Protein AF-A0A914XV01-F1 (afdb_monomer_lite)

Radius of gyration: 15.79 Å; chains: 1; bounding box: 43×38×44 Å

Sequence (176 aa):
MIYDKKYHSSFNDTDYPSIAQMMSLPFKNFYDVKNTNKDIIDEALGFYQQAMDADTYLIHGDADRTLIYLFLFITECCKCCLYAKDALTAWERLRLLVDEKILPIPGDVGFPFNAYYGRPKNAREKYFLRSYLMQLEQECIERFFMIVYKNTDDPREDWLSFGKQTFLGHHFKLNA

Structure (mmCIF, N/CA/C/O backbone):
data_AF-A0A914XV01-F1
#
_entry.id   AF-A0A914XV01-F1
#
loop_
_atom_site.group_PDB
_atom_site.id
_atom_site.type_symbol
_atom_site.label_atom_id
_atom_site.label_alt_id
_atom_site.label_comp_id
_atom_site.label_asym_id
_atom_site.label_entity_id
_atom_site.label_seq_id
_atom_site.pdbx_PDB_ins_code
_atom_site.Cartn_x
_atom_site.Cartn_y
_atom_site.Cartn_z
_atom_site.occupancy
_atom_site.B_iso_or_equiv
_atom_site.auth_seq_id
_atom_site.auth_comp_id
_atom_site.auth_asym_id
_atom_site.auth_atom_id
_atom_site.pdbx_PDB_model_num
ATOM 1 N N . MET A 1 1 ? -22.672 -8.430 -21.493 1.00 33.53 1 MET A N 1
ATOM 2 C CA . MET A 1 1 ? -21.883 -7.195 -21.304 1.00 33.53 1 MET A CA 1
ATOM 3 C C . MET A 1 1 ? -20.940 -7.457 -20.146 1.00 33.53 1 MET A C 1
ATOM 5 O O . MET A 1 1 ? -21.404 -7.573 -19.021 1.00 33.53 1 MET A O 1
ATOM 9 N N . ILE A 1 2 ? -19.667 -7.719 -20.439 1.00 33.91 2 ILE A N 1
ATOM 10 C CA . ILE A 1 2 ? -18.661 -8.070 -19.430 1.00 33.91 2 ILE A CA 1
ATOM 11 C C . ILE A 1 2 ? -18.178 -6.745 -18.834 1.00 33.91 2 ILE A C 1
ATOM 13 O O . ILE A 1 2 ? -17.592 -5.930 -19.539 1.00 33.91 2 ILE A O 1
ATOM 17 N N . TYR A 1 3 ? -18.534 -6.481 -17.577 1.00 35.38 3 TYR A N 1
ATOM 18 C CA . TYR A 1 3 ? -18.085 -5.303 -16.837 1.00 35.38 3 TYR A CA 1
ATOM 19 C C . TYR A 1 3 ? -16.599 -5.471 -16.479 1.00 35.38 3 TYR A C 1
ATOM 21 O O . TYR A 1 3 ? -16.266 -5.937 -15.395 1.00 35.38 3 TYR A O 1
ATOM 29 N N . ASP A 1 4 ? -15.727 -5.095 -17.413 1.00 45.56 4 ASP A N 1
ATOM 30 C CA . ASP A 1 4 ? -14.257 -5.186 -17.350 1.00 45.56 4 ASP A CA 1
ATOM 31 C C . ASP A 1 4 ? -13.594 -3.938 -16.721 1.00 45.56 4 ASP A C 1
ATOM 33 O O . ASP A 1 4 ? -12.484 -3.536 -17.046 1.00 45.56 4 ASP A O 1
ATOM 37 N N . LYS A 1 5 ? -14.314 -3.248 -15.829 1.00 49.09 5 LYS A N 1
ATOM 38 C CA . LYS A 1 5 ? -13.776 -2.127 -15.044 1.00 49.09 5 LYS A CA 1
ATOM 39 C C . LYS A 1 5 ? -13.952 -2.426 -13.566 1.00 49.09 5 LYS A C 1
ATOM 41 O O . LYS A 1 5 ? -14.883 -1.917 -12.944 1.00 49.09 5 LYS A O 1
ATOM 46 N N . LYS A 1 6 ? -13.087 -3.259 -12.994 1.00 67.69 6 LYS A N 1
ATOM 47 C CA . LYS A 1 6 ? -13.043 -3.459 -11.542 1.00 67.69 6 LYS A CA 1
ATOM 48 C C . LYS A 1 6 ? -11.679 -3.036 -10.999 1.00 67.69 6 LYS A C 1
ATOM 50 O O . LYS A 1 6 ? -10.714 -3.766 -11.101 1.00 67.69 6 LYS A O 1
ATOM 55 N N . TYR A 1 7 ? -11.641 -1.825 -10.440 1.00 80.88 7 TYR A N 1
ATOM 56 C CA . TYR A 1 7 ? -10.596 -1.307 -9.536 1.00 80.88 7 TYR A CA 1
ATOM 57 C C . TYR A 1 7 ? -9.145 -1.329 -10.047 1.00 80.88 7 TYR A C 1
ATOM 59 O O . TYR A 1 7 ? -8.211 -1.514 -9.265 1.00 80.88 7 TYR A O 1
ATOM 67 N N . HIS A 1 8 ? -8.962 -1.095 -11.346 1.00 93.12 8 HIS A N 1
ATOM 68 C CA . HIS A 1 8 ? -7.658 -0.799 -11.941 1.00 93.12 8 HIS A CA 1
ATOM 69 C C . HIS A 1 8 ? -7.374 0.697 -11.890 1.00 93.12 8 HIS A C 1
ATOM 71 O O . HIS A 1 8 ? -8.300 1.519 -11.911 1.00 93.12 8 HIS A O 1
ATOM 77 N N . SER A 1 9 ? -6.095 1.041 -11.854 1.00 95.75 9 SER A N 1
ATOM 78 C CA . SER A 1 9 ? -5.662 2.424 -11.844 1.00 95.75 9 SER A CA 1
ATOM 79 C C . SER A 1 9 ? -6.022 3.116 -13.153 1.00 95.75 9 SER A C 1
ATOM 81 O O . SER A 1 9 ? -5.746 2.604 -14.242 1.00 95.75 9 SER A O 1
ATOM 83 N N . SER A 1 10 ? -6.595 4.317 -13.057 1.00 95.06 10 SER A N 1
ATOM 84 C CA . SER A 1 10 ? -6.804 5.174 -14.231 1.00 95.06 10 SER A CA 1
ATOM 85 C C . SER A 1 10 ? -5.500 5.762 -14.777 1.00 95.06 10 SER A C 1
ATOM 87 O O . SER A 1 10 ? -5.500 6.346 -15.857 1.00 95.06 10 SER A O 1
ATOM 89 N N . PHE A 1 11 ? -4.383 5.572 -14.067 1.00 95.81 11 PHE A N 1
ATOM 90 C CA . PHE A 1 11 ? -3.071 6.065 -14.469 1.00 95.81 11 PHE A CA 1
ATOM 91 C C . PHE A 1 11 ? -2.250 5.071 -15.303 1.00 95.81 11 PHE A C 1
ATOM 93 O O . PHE A 1 11 ? -1.125 5.390 -15.682 1.00 95.81 11 PHE A O 1
ATOM 100 N N . ASN A 1 12 ? -2.784 3.886 -15.624 1.00 95.62 12 ASN A N 1
ATOM 101 C CA . ASN A 1 12 ? -2.060 2.897 -16.436 1.00 95.62 12 ASN A CA 1
ATOM 102 C C . ASN A 1 12 ? -1.686 3.415 -17.839 1.00 95.62 12 ASN A C 1
ATOM 104 O O . ASN A 1 12 ? -0.670 2.991 -18.376 1.00 95.62 12 ASN A O 1
ATOM 108 N N . ASP A 1 13 ? -2.458 4.355 -18.392 1.00 93.75 13 ASP A N 1
ATOM 109 C CA . ASP A 1 13 ? -2.223 4.944 -19.720 1.00 93.75 13 ASP A CA 1
ATOM 110 C C . ASP A 1 13 ? -1.308 6.188 -19.685 1.00 93.75 13 ASP A C 1
ATOM 112 O O . ASP A 1 13 ? -1.245 6.946 -20.652 1.00 93.75 13 ASP A O 1
ATOM 116 N N . THR A 1 14 ? -0.632 6.452 -18.561 1.00 94.38 14 THR A N 1
ATOM 117 C CA . THR A 1 14 ? 0.255 7.617 -18.406 1.00 94.38 14 THR A CA 1
ATOM 118 C C . THR A 1 14 ? 1.724 7.270 -18.644 1.00 94.38 14 THR A C 1
ATOM 120 O O . THR A 1 14 ? 2.167 6.154 -18.390 1.00 94.38 14 THR A O 1
ATOM 123 N N . ASP A 1 15 ? 2.511 8.266 -19.059 1.00 94.19 15 ASP A N 1
ATOM 124 C CA . ASP A 1 15 ? 3.942 8.110 -19.362 1.00 94.19 15 ASP A CA 1
ATOM 125 C C . ASP A 1 15 ? 4.858 8.378 -18.147 1.00 94.19 15 ASP A C 1
ATOM 127 O O . ASP A 1 15 ? 6.015 8.789 -18.295 1.00 94.19 15 ASP A O 1
ATOM 131 N N . TYR A 1 16 ? 4.354 8.198 -16.920 1.00 96.19 16 TYR A N 1
ATOM 132 C CA . TYR A 1 16 ? 5.183 8.357 -15.723 1.00 96.19 16 TYR A CA 1
ATOM 133 C C . TYR A 1 16 ? 6.243 7.249 -15.629 1.00 96.19 16 TYR A C 1
ATOM 135 O O . TYR A 1 16 ? 6.020 6.118 -16.064 1.00 96.19 16 TYR A O 1
ATOM 143 N N . PRO A 1 17 ? 7.423 7.545 -15.055 1.00 95.56 17 PRO A N 1
ATOM 144 C CA . PRO A 1 17 ? 8.508 6.578 -14.996 1.00 95.56 17 PRO A CA 1
ATOM 145 C C . PRO A 1 17 ? 8.157 5.390 -14.095 1.00 95.56 17 PRO A C 1
ATOM 147 O O . PRO A 1 17 ? 7.602 5.566 -13.012 1.00 95.56 17 PRO A O 1
ATOM 150 N N . SER A 1 18 ? 8.586 4.194 -14.495 1.00 96.44 18 SER A N 1
ATOM 151 C CA . SER A 1 18 ? 8.467 2.980 -13.685 1.00 96.44 18 SER A CA 1
ATOM 152 C C . SER A 1 18 ? 9.815 2.493 -13.168 1.00 96.44 18 SER A C 1
ATOM 154 O O . SER A 1 18 ? 10.806 2.449 -13.902 1.00 96.44 18 SER A O 1
ATOM 156 N N . ILE A 1 19 ? 9.844 2.035 -11.917 1.00 96.81 19 ILE A N 1
ATOM 157 C CA . ILE A 1 19 ? 10.975 1.310 -11.323 1.00 96.81 19 ILE A CA 1
ATOM 158 C C . ILE A 1 19 ? 10.444 -0.020 -10.804 1.00 96.81 19 ILE A C 1
ATOM 160 O O . ILE A 1 19 ? 9.430 -0.058 -10.121 1.00 96.81 19 ILE A O 1
ATOM 164 N N . ALA A 1 20 ? 11.117 -1.126 -11.132 1.00 96.38 20 ALA A N 1
ATOM 165 C CA . ALA A 1 20 ? 10.666 -2.469 -10.752 1.00 96.38 20 ALA A CA 1
ATOM 166 C C . ALA A 1 20 ? 9.219 -2.798 -11.204 1.00 96.38 20 ALA A C 1
ATOM 168 O O . ALA A 1 20 ? 8.522 -3.563 -10.544 1.00 96.38 20 ALA A O 1
ATOM 169 N N . GLN A 1 21 ? 8.790 -2.243 -12.348 1.00 96.88 21 GLN A N 1
ATOM 170 C CA . GLN A 1 21 ? 7.413 -2.322 -12.875 1.00 96.88 21 GLN A CA 1
ATOM 171 C C . GLN A 1 21 ? 6.353 -1.656 -11.978 1.00 96.88 21 GLN A C 1
ATOM 173 O O . GLN A 1 21 ? 5.161 -1.866 -12.167 1.00 96.88 21 GLN A O 1
ATOM 178 N N . MET A 1 22 ? 6.765 -0.839 -11.010 1.00 97.06 22 MET A N 1
ATOM 179 C CA . MET A 1 22 ? 5.873 0.053 -10.277 1.00 97.06 22 MET A CA 1
ATOM 180 C C . MET A 1 22 ? 5.982 1.450 -10.859 1.00 97.06 22 MET A C 1
ATOM 182 O O . MET A 1 22 ? 7.089 1.989 -10.958 1.00 97.06 22 MET A O 1
ATOM 186 N N . MET A 1 23 ? 4.846 2.036 -11.217 1.00 97.56 23 MET A N 1
ATOM 187 C CA . MET A 1 23 ? 4.813 3.394 -11.736 1.00 97.56 23 MET A CA 1
ATOM 188 C C . MET A 1 23 ? 4.995 4.400 -10.594 1.00 97.56 23 MET A C 1
ATOM 190 O O . MET A 1 23 ? 4.265 4.372 -9.600 1.00 97.56 23 MET A O 1
ATOM 194 N N . SER A 1 24 ? 5.972 5.291 -10.746 1.00 95.62 24 SER A N 1
ATOM 195 C CA . SER A 1 24 ? 6.269 6.386 -9.822 1.00 95.62 24 SER A CA 1
ATOM 196 C C . SER A 1 24 ? 5.394 7.592 -10.157 1.00 95.62 24 SER A C 1
ATOM 198 O O . SER A 1 24 ? 5.800 8.498 -10.887 1.00 95.62 24 SER A O 1
ATOM 200 N N . LEU A 1 25 ? 4.180 7.585 -9.615 1.00 95.94 25 LEU A N 1
ATOM 201 C CA . LEU A 1 25 ? 3.146 8.591 -9.853 1.00 95.94 25 LEU A CA 1
ATOM 202 C C . LEU A 1 25 ? 3.288 9.786 -8.908 1.00 95.94 25 LEU A C 1
ATOM 204 O O . LEU A 1 25 ? 3.524 9.571 -7.716 1.00 95.94 25 LEU A O 1
ATOM 208 N N . PRO A 1 26 ? 3.094 11.028 -9.382 1.00 94.31 26 PRO A N 1
ATOM 209 C CA . PRO A 1 26 ? 2.960 12.167 -8.488 1.00 94.31 26 PRO A CA 1
ATOM 210 C C . PRO A 1 26 ? 1.681 12.034 -7.650 1.00 94.31 26 PRO A C 1
ATOM 212 O O . PRO A 1 26 ? 0.647 11.566 -8.124 1.00 94.31 26 PRO A O 1
ATOM 215 N N . PHE A 1 27 ? 1.744 12.491 -6.407 1.00 94.50 27 PHE A N 1
ATOM 216 C CA . PHE A 1 27 ? 0.602 12.592 -5.505 1.00 94.50 27 PHE A CA 1
ATOM 217 C C . PHE A 1 27 ? 0.680 13.920 -4.761 1.00 94.50 27 PHE A C 1
ATOM 219 O O . PHE A 1 27 ? 1.769 14.459 -4.543 1.00 94.50 27 PHE A O 1
ATOM 226 N N . LYS A 1 28 ? -0.480 14.476 -4.405 1.00 92.94 28 LYS A N 1
ATOM 227 C CA . LYS A 1 28 ? -0.516 15.690 -3.582 1.00 92.94 28 LYS A CA 1
ATOM 228 C C . LYS A 1 28 ? -0.063 15.341 -2.170 1.00 92.94 28 LYS A C 1
ATOM 230 O O . LYS A 1 28 ? -0.330 14.242 -1.692 1.00 92.94 28 LYS A O 1
ATOM 235 N N . ASN A 1 29 ? 0.617 16.264 -1.512 1.00 84.81 29 ASN A N 1
ATOM 236 C CA . ASN A 1 29 ? 0.833 16.139 -0.079 1.00 84.81 29 ASN A CA 1
ATOM 237 C C . ASN A 1 29 ? -0.270 16.885 0.674 1.00 84.81 29 ASN A C 1
ATOM 239 O O . ASN A 1 29 ? -0.976 17.716 0.096 1.00 84.81 29 ASN A O 1
ATOM 243 N N . PHE A 1 30 ? -0.375 16.636 1.974 1.00 69.31 30 PHE A N 1
ATOM 244 C CA . PHE A 1 30 ? -1.337 17.319 2.838 1.00 69.31 30 PHE A CA 1
ATOM 245 C C . PHE A 1 30 ? -1.278 18.863 2.760 1.00 69.31 30 PHE A C 1
ATOM 247 O O . PHE A 1 30 ? -2.278 19.548 2.977 1.00 69.31 30 PHE A O 1
ATOM 254 N N . TYR A 1 31 ? -0.117 19.432 2.420 1.00 73.38 31 TYR A N 1
ATOM 255 C CA . TYR A 1 31 ? 0.090 20.880 2.310 1.00 73.38 31 TYR A CA 1
ATOM 256 C C . TYR A 1 31 ? -0.347 21.471 0.960 1.00 73.38 31 TYR A C 1
ATOM 258 O O . TYR A 1 31 ? -0.518 22.688 0.851 1.00 73.38 31 TYR A O 1
ATOM 266 N N . ASP A 1 32 ? -0.567 20.643 -0.062 1.00 77.75 32 ASP A N 1
ATOM 267 C CA . ASP A 1 32 ? -1.019 21.055 -1.392 1.00 77.75 32 ASP A CA 1
ATOM 268 C C . ASP A 1 32 ? -2.555 21.148 -1.451 1.00 77.75 32 ASP A C 1
ATOM 270 O O . ASP A 1 32 ? -3.238 20.514 -2.253 1.00 77.75 32 ASP A O 1
ATOM 274 N N . VAL A 1 33 ? -3.117 21.977 -0.566 1.00 69.50 33 VAL A N 1
ATOM 275 C CA . VAL A 1 33 ? -4.569 22.093 -0.310 1.00 69.50 33 VAL A CA 1
ATOM 276 C C . VAL A 1 33 ? -5.375 22.572 -1.527 1.00 69.50 33 VAL A C 1
ATOM 278 O O . VAL A 1 33 ? -6.600 22.477 -1.547 1.00 69.50 33 VAL A O 1
ATOM 281 N N . LYS A 1 34 ? -4.708 23.140 -2.539 1.00 76.31 34 LYS A N 1
ATOM 282 C CA . LYS A 1 34 ? -5.348 23.630 -3.771 1.00 76.31 34 LYS A CA 1
ATOM 283 C C . LYS A 1 34 ? -5.476 22.545 -4.834 1.00 76.31 34 LYS A C 1
ATOM 285 O O . LYS A 1 34 ? -6.269 22.701 -5.761 1.00 76.31 34 LYS A O 1
ATOM 290 N N . ASN A 1 35 ? -4.694 21.479 -4.722 1.00 81.38 35 ASN A N 1
ATOM 291 C CA . ASN A 1 35 ? -4.705 20.390 -5.671 1.00 81.38 35 ASN A CA 1
AT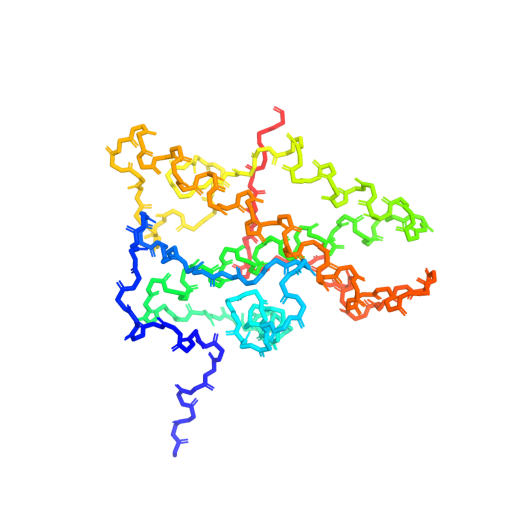OM 292 C C . ASN A 1 35 ? -5.822 19.411 -5.310 1.00 81.38 35 ASN A C 1
ATOM 294 O O . ASN A 1 35 ? -5.701 18.588 -4.410 1.00 81.38 35 ASN A O 1
ATOM 298 N N . THR A 1 36 ? -6.943 19.521 -6.015 1.00 80.31 36 THR A N 1
ATOM 299 C CA . THR A 1 36 ? -8.102 18.636 -5.842 1.00 80.31 36 THR A CA 1
ATOM 300 C C . THR A 1 36 ? -8.085 17.455 -6.808 1.00 80.31 36 THR A C 1
ATOM 302 O O . THR A 1 36 ? -9.036 16.672 -6.837 1.00 80.31 36 THR A O 1
ATOM 305 N N . ASN A 1 37 ? -7.020 17.310 -7.605 1.00 88.38 37 ASN A N 1
ATOM 306 C CA . ASN A 1 37 ? -6.914 16.206 -8.543 1.00 88.38 37 ASN A CA 1
ATOM 307 C C . ASN A 1 37 ? -6.792 14.889 -7.777 1.00 88.38 37 ASN A C 1
ATOM 309 O O . ASN A 1 37 ? -6.082 14.785 -6.770 1.00 88.38 37 ASN A O 1
ATOM 313 N N . LYS A 1 38 ? -7.499 13.877 -8.281 1.00 91.75 38 LYS A N 1
ATOM 314 C CA . LYS A 1 38 ? -7.385 12.510 -7.786 1.00 91.75 38 LYS A CA 1
ATOM 315 C C . LYS A 1 38 ? -5.974 11.996 -8.068 1.00 91.75 38 LYS A C 1
ATOM 317 O O . LYS A 1 38 ? -5.466 12.207 -9.166 1.00 91.75 38 LYS A O 1
ATOM 322 N N . ASP A 1 39 ? -5.370 11.320 -7.100 1.00 95.81 39 ASP A N 1
ATOM 323 C CA . ASP A 1 39 ? -4.082 10.638 -7.255 1.00 95.81 39 ASP A CA 1
ATOM 324 C C . ASP A 1 39 ? -4.179 9.141 -6.918 1.00 95.81 39 ASP A C 1
ATOM 326 O O . ASP A 1 39 ? -5.255 8.606 -6.636 1.00 95.81 39 ASP A O 1
ATOM 330 N N . ILE A 1 40 ? -3.040 8.451 -6.978 1.00 97.50 40 ILE A N 1
ATOM 331 C CA . ILE A 1 40 ? -2.952 7.006 -6.757 1.00 97.50 40 ILE A CA 1
ATOM 332 C C . ILE A 1 40 ? -3.346 6.584 -5.332 1.00 97.50 40 ILE A C 1
ATOM 334 O O . ILE A 1 40 ? -3.879 5.491 -5.145 1.00 97.50 40 ILE A O 1
ATOM 338 N N . ILE A 1 41 ? -3.142 7.445 -4.328 1.00 97.94 41 ILE A N 1
ATOM 339 C CA . ILE A 1 41 ? -3.518 7.163 -2.936 1.00 97.94 41 ILE A CA 1
ATOM 340 C C . ILE A 1 41 ? -5.041 7.248 -2.797 1.00 97.94 41 ILE A C 1
ATOM 342 O O . ILE A 1 41 ? -5.652 6.391 -2.158 1.00 97.94 41 ILE A O 1
ATOM 346 N N . ASP A 1 42 ? -5.675 8.225 -3.453 1.00 96.62 42 ASP A N 1
ATOM 347 C CA . ASP A 1 42 ? -7.140 8.318 -3.488 1.00 96.62 42 ASP A CA 1
ATOM 348 C C . ASP A 1 42 ? -7.773 7.125 -4.216 1.00 96.62 42 ASP A C 1
ATOM 350 O O . ASP A 1 42 ? -8.829 6.635 -3.810 1.00 96.62 42 ASP A O 1
ATOM 354 N N . GLU A 1 43 ? -7.153 6.655 -5.305 1.00 97.00 43 GLU A N 1
ATOM 355 C CA . GLU A 1 43 ? -7.567 5.413 -5.965 1.00 97.00 43 GLU A CA 1
ATOM 356 C C . GLU A 1 43 ? -7.451 4.221 -5.024 1.00 97.00 43 GLU A C 1
ATOM 358 O O . GLU A 1 43 ? -8.430 3.493 -4.865 1.00 97.00 43 GLU A O 1
ATOM 363 N N . ALA A 1 44 ? -6.310 4.056 -4.354 1.00 97.94 44 ALA A N 1
ATOM 364 C CA . ALA A 1 44 ? -6.102 2.946 -3.438 1.00 97.94 44 ALA A CA 1
ATOM 365 C C . ALA A 1 44 ? -7.130 2.941 -2.299 1.00 97.94 44 ALA A C 1
ATOM 367 O O . ALA A 1 44 ? -7.818 1.943 -2.098 1.00 97.94 44 ALA A O 1
ATOM 368 N N . LEU A 1 45 ? -7.316 4.062 -1.599 1.00 97.38 45 LEU A N 1
ATOM 369 C CA . LEU A 1 45 ? -8.288 4.159 -0.502 1.00 97.38 45 LEU A CA 1
ATOM 370 C C . LEU A 1 45 ? -9.734 3.970 -0.990 1.00 97.38 45 LEU A C 1
ATOM 372 O O . LEU A 1 45 ? -10.535 3.337 -0.302 1.00 97.38 45 LEU A O 1
ATOM 376 N N . GLY A 1 46 ? -10.071 4.470 -2.183 1.00 96.06 46 GLY A N 1
ATOM 377 C CA . GLY A 1 46 ? -11.399 4.303 -2.780 1.00 96.06 46 GLY A CA 1
ATOM 378 C C . GLY A 1 46 ? -11.691 2.881 -3.275 1.00 96.06 46 GLY A C 1
ATOM 379 O O . GLY A 1 46 ? -12.850 2.466 -3.325 1.00 96.06 46 GLY A O 1
ATOM 380 N N . PHE A 1 47 ? -10.657 2.126 -3.639 1.00 96.62 47 PHE A N 1
ATOM 381 C CA . PHE A 1 47 ? -10.772 0.764 -4.164 1.00 96.62 47 PHE A CA 1
ATOM 382 C C . PHE A 1 47 ? -10.539 -0.324 -3.114 1.00 96.62 47 PHE A C 1
ATOM 384 O O . PHE A 1 47 ? -10.989 -1.450 -3.315 1.00 96.62 47 PHE A O 1
ATOM 391 N N . TYR A 1 48 ? -9.906 0.008 -1.988 1.00 96.56 48 TYR A N 1
ATOM 392 C CA . TYR A 1 48 ? -9.397 -0.953 -1.010 1.00 96.56 48 TYR A CA 1
ATOM 393 C C . TYR A 1 48 ? -10.422 -1.996 -0.548 1.00 96.56 48 TYR A C 1
ATOM 395 O O . TYR A 1 48 ? -10.147 -3.186 -0.646 1.00 96.56 48 TYR A O 1
ATOM 403 N N . GLN A 1 49 ? -11.614 -1.580 -0.101 1.00 93.56 49 GLN A N 1
ATOM 404 C CA . GLN A 1 49 ? -12.628 -2.525 0.399 1.00 93.56 49 GLN A CA 1
ATOM 405 C C . GLN A 1 49 ? -13.016 -3.558 -0.671 1.00 93.56 49 GLN A C 1
ATOM 407 O O . GLN A 1 49 ? -13.054 -4.751 -0.406 1.00 93.56 49 GLN A O 1
ATOM 412 N N . GLN A 1 50 ? -13.211 -3.103 -1.909 1.00 92.31 50 GLN A N 1
ATOM 413 C CA . GLN A 1 50 ? -13.585 -3.973 -3.025 1.00 92.31 50 GLN A CA 1
ATOM 414 C C . GLN A 1 50 ? -12.413 -4.845 -3.497 1.00 92.31 50 GLN A C 1
ATOM 416 O O . GLN A 1 50 ? -12.628 -5.952 -3.981 1.00 92.31 50 GLN A O 1
ATOM 421 N N . ALA A 1 51 ? -11.177 -4.361 -3.349 1.00 93.38 51 ALA A N 1
ATOM 422 C CA . ALA A 1 51 ? -9.974 -5.139 -3.621 1.00 93.38 51 ALA A CA 1
ATOM 423 C C . ALA A 1 51 ? -9.772 -6.259 -2.583 1.00 93.38 51 ALA A C 1
ATOM 425 O O . ALA A 1 51 ? -9.382 -7.360 -2.957 1.00 93.38 51 ALA A O 1
ATOM 426 N N . MET A 1 52 ? -10.070 -6.006 -1.304 1.00 94.00 52 MET A N 1
ATOM 427 C CA . MET A 1 52 ? -9.982 -7.011 -0.235 1.00 94.00 52 MET A CA 1
ATOM 428 C C . MET A 1 52 ? -10.998 -8.150 -0.392 1.00 94.00 52 MET A C 1
ATOM 430 O O . MET A 1 52 ? -10.691 -9.277 -0.015 1.00 94.00 52 MET A O 1
ATOM 434 N N . ASP A 1 53 ? -12.158 -7.877 -0.993 1.00 90.94 53 ASP A N 1
ATOM 435 C CA . ASP A 1 53 ? -13.192 -8.882 -1.282 1.00 90.94 53 ASP A CA 1
ATOM 436 C C . ASP A 1 53 ? -12.908 -9.711 -2.553 1.00 90.94 53 ASP A C 1
ATOM 438 O O . ASP A 1 53 ? -13.658 -10.634 -2.878 1.00 90.94 53 ASP A O 1
ATOM 442 N N . ALA A 1 54 ? -11.867 -9.371 -3.320 1.00 90.00 54 ALA A N 1
ATOM 443 C CA . ALA A 1 54 ? -11.572 -10.030 -4.586 1.00 90.00 54 ALA A CA 1
ATOM 444 C C . ALA A 1 54 ? -10.735 -11.306 -4.393 1.00 90.00 54 ALA A C 1
ATOM 446 O O . ALA A 1 54 ? -9.673 -11.279 -3.777 1.00 90.00 54 ALA A O 1
ATOM 447 N N . ASP A 1 55 ? -11.153 -12.406 -5.029 1.00 88.31 55 ASP A N 1
ATOM 448 C CA . ASP A 1 55 ? -10.378 -13.659 -5.062 1.00 88.31 55 ASP A CA 1
ATOM 449 C C . ASP A 1 55 ? -9.110 -13.553 -5.927 1.00 88.31 55 ASP A C 1
ATOM 451 O O . ASP A 1 55 ? -8.142 -14.293 -5.747 1.00 88.31 55 ASP A O 1
ATOM 455 N N . THR A 1 56 ? -9.122 -12.649 -6.912 1.00 89.56 56 THR A N 1
ATOM 456 C CA . THR A 1 56 ? -8.036 -12.444 -7.878 1.00 89.56 56 THR A CA 1
ATOM 457 C C . THR A 1 56 ? -7.919 -10.975 -8.258 1.00 89.56 56 THR A C 1
ATOM 459 O O . THR A 1 56 ? -8.934 -10.286 -8.354 1.00 89.56 56 THR A O 1
ATOM 462 N N . TYR A 1 57 ? -6.707 -10.529 -8.588 1.00 91.62 57 TYR A N 1
ATOM 463 C CA . TYR A 1 57 ? -6.451 -9.198 -9.137 1.00 91.62 57 TYR A CA 1
ATOM 464 C C . TYR A 1 57 ? -5.611 -9.317 -10.417 1.00 91.62 57 TYR A C 1
ATOM 466 O O . TYR A 1 57 ? -4.504 -9.858 -10.387 1.00 91.62 57 TYR A O 1
ATOM 474 N N . LEU A 1 58 ? -6.140 -8.845 -11.548 1.00 92.62 58 LEU A N 1
ATOM 475 C CA . LEU A 1 58 ? -5.416 -8.811 -12.823 1.00 92.62 58 LEU A CA 1
ATOM 476 C C . LEU A 1 58 ? -4.567 -7.538 -12.903 1.00 92.62 58 LEU A C 1
ATOM 478 O O . LEU A 1 58 ? -4.999 -6.476 -12.480 1.00 92.62 58 LEU A O 1
ATOM 482 N N . ILE A 1 59 ? -3.351 -7.630 -13.438 1.00 95.06 59 ILE A N 1
ATOM 483 C CA . ILE A 1 59 ? -2.466 -6.466 -13.573 1.00 95.06 59 ILE A CA 1
ATOM 484 C C . ILE A 1 59 ? -2.555 -5.959 -15.012 1.00 95.06 59 ILE A C 1
ATOM 486 O O . ILE A 1 59 ? -2.075 -6.637 -15.923 1.00 95.06 59 ILE A O 1
ATOM 490 N N . HIS A 1 60 ? -3.145 -4.781 -15.218 1.00 94.50 60 HIS A N 1
ATOM 491 C CA . HIS A 1 60 ? -3.258 -4.149 -16.539 1.00 94.50 60 HIS A CA 1
ATOM 492 C C . HIS A 1 60 ? -2.080 -3.228 -16.863 1.00 94.50 60 HIS A C 1
ATOM 494 O O . HIS A 1 60 ? -1.775 -3.015 -18.034 1.00 94.50 60 HIS A O 1
ATOM 500 N N . GLY A 1 61 ? -1.373 -2.733 -15.848 1.00 95.88 61 GLY A N 1
ATOM 501 C CA . GLY A 1 61 ? -0.195 -1.898 -16.045 1.00 95.88 61 GLY A CA 1
ATOM 502 C C . GLY A 1 61 ? 0.616 -1.677 -14.774 1.00 95.88 61 GLY A C 1
ATOM 503 O O . GLY A 1 61 ? 0.383 -2.284 -13.728 1.00 95.88 61 GLY A O 1
ATOM 504 N N . ASP A 1 62 ? 1.621 -0.815 -14.876 1.00 98.12 62 ASP A N 1
ATOM 505 C CA . ASP A 1 62 ? 2.552 -0.552 -13.777 1.00 98.12 62 ASP A CA 1
ATOM 506 C C . ASP A 1 62 ? 1.921 0.283 -12.648 1.00 98.12 62 ASP A C 1
ATOM 508 O O . ASP A 1 62 ? 2.377 0.206 -11.505 1.00 98.12 62 ASP A O 1
ATOM 512 N N . ALA A 1 63 ? 0.849 1.035 -12.925 1.00 98.00 63 ALA A N 1
ATOM 513 C CA . ALA A 1 63 ? 0.10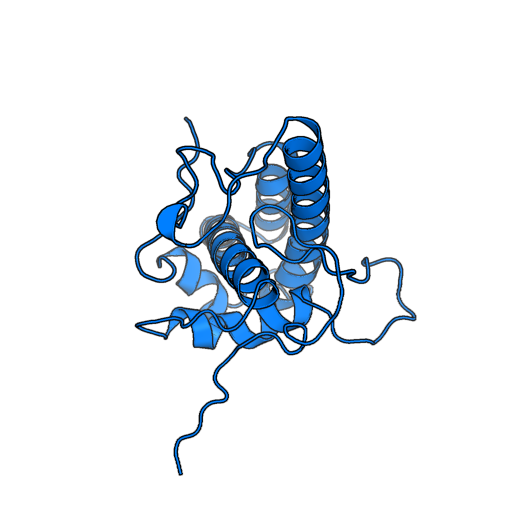9 1.764 -11.894 1.00 98.00 63 ALA A CA 1
ATOM 514 C C . ALA A 1 63 ? -0.739 0.818 -11.023 1.00 98.00 63 ALA A C 1
ATOM 516 O O . ALA A 1 63 ? -0.823 1.012 -9.810 1.00 98.00 63 ALA A O 1
ATOM 517 N N . ASP A 1 64 ? -1.266 -0.273 -11.591 1.00 97.62 64 ASP A N 1
ATOM 518 C CA . ASP A 1 64 ? -1.913 -1.345 -10.816 1.00 97.62 64 ASP A CA 1
ATOM 519 C C . ASP A 1 64 ? -0.947 -1.995 -9.819 1.00 97.62 64 ASP A C 1
ATOM 521 O O . ASP A 1 64 ? -1.320 -2.319 -8.693 1.00 97.62 64 ASP A O 1
ATOM 525 N N . ARG A 1 65 ? 0.329 -2.150 -10.190 1.00 97.94 65 ARG A N 1
ATOM 526 C CA . ARG A 1 65 ? 1.355 -2.657 -9.263 1.00 97.94 65 ARG A CA 1
ATOM 527 C C . ARG A 1 65 ? 1.613 -1.696 -8.105 1.00 97.94 65 ARG A C 1
ATOM 529 O O . ARG A 1 65 ? 1.888 -2.154 -6.992 1.00 97.94 65 ARG A O 1
ATOM 536 N N . THR A 1 66 ? 1.484 -0.392 -8.337 1.00 98.25 66 THR A N 1
ATOM 537 C CA . THR A 1 66 ? 1.505 0.621 -7.274 1.00 98.25 66 THR A CA 1
ATOM 538 C C . THR A 1 66 ? 0.251 0.536 -6.393 1.00 98.25 66 THR A C 1
ATOM 540 O O . THR A 1 66 ? 0.380 0.584 -5.170 1.00 98.25 66 THR A O 1
ATOM 543 N N . LEU A 1 67 ? -0.940 0.297 -6.962 1.00 97.75 67 LEU A N 1
ATOM 544 C CA . LEU A 1 67 ? -2.164 0.046 -6.181 1.00 97.75 67 LEU A CA 1
ATOM 545 C C . LEU A 1 67 ? -2.051 -1.191 -5.287 1.00 97.75 67 LEU A C 1
ATOM 547 O O . LEU A 1 67 ? -2.358 -1.116 -4.102 1.00 97.75 67 LEU A O 1
ATOM 551 N N . ILE A 1 68 ? -1.570 -2.314 -5.823 1.00 97.50 68 ILE A N 1
ATOM 552 C CA . ILE A 1 68 ? -1.389 -3.555 -5.055 1.00 97.50 68 ILE A CA 1
ATOM 553 C C . ILE A 1 68 ? -0.448 -3.334 -3.862 1.00 97.50 68 ILE A C 1
ATOM 555 O O . ILE A 1 68 ? -0.712 -3.835 -2.767 1.00 97.50 68 ILE A O 1
ATOM 559 N N . TYR A 1 69 ? 0.626 -2.558 -4.046 1.00 98.25 69 TYR A N 1
ATOM 560 C CA . TYR A 1 69 ? 1.506 -2.175 -2.940 1.00 98.25 69 TYR A CA 1
ATOM 561 C C . TYR A 1 69 ? 0.748 -1.401 -1.860 1.00 98.25 69 TYR A C 1
ATOM 563 O O . TYR A 1 69 ? 0.836 -1.738 -0.679 1.00 98.25 69 TYR A O 1
ATOM 571 N N . LEU A 1 70 ? -0.033 -0.397 -2.265 1.00 98.38 70 LEU A N 1
ATOM 572 C CA . LEU A 1 70 ? -0.853 0.386 -1.347 1.00 98.38 70 LEU A CA 1
ATOM 573 C C . LEU A 1 70 ? -1.904 -0.472 -0.635 1.00 98.38 70 LEU A C 1
ATOM 575 O O . LEU A 1 70 ? -2.106 -0.282 0.555 1.00 98.38 70 LEU A O 1
ATOM 579 N N . PHE A 1 71 ? -2.526 -1.456 -1.288 1.00 97.94 71 PHE A N 1
ATOM 580 C CA . PHE A 1 71 ? -3.469 -2.367 -0.625 1.00 97.94 71 PHE A CA 1
ATOM 581 C C . PHE A 1 71 ? -2.798 -3.202 0.472 1.00 97.94 71 PHE A C 1
ATOM 583 O O . PHE A 1 71 ? -3.339 -3.319 1.576 1.00 97.94 71 PHE A O 1
ATOM 590 N N . LEU A 1 72 ? -1.594 -3.728 0.218 1.00 96.94 72 LEU A N 1
ATOM 591 C CA . LEU A 1 72 ? -0.796 -4.392 1.255 1.00 96.94 72 LEU A CA 1
ATOM 592 C C . LEU A 1 72 ? -0.476 -3.436 2.409 1.00 96.94 72 LEU A C 1
ATOM 594 O O . LEU A 1 72 ? -0.632 -3.796 3.574 1.00 96.94 72 LEU A O 1
ATOM 598 N N . PHE A 1 73 ? -0.057 -2.213 2.090 1.00 98.00 73 PHE A N 1
ATOM 599 C CA . PHE A 1 73 ? 0.300 -1.211 3.088 1.00 98.00 73 PHE A CA 1
ATOM 600 C C . PHE A 1 73 ? -0.895 -0.766 3.940 1.00 98.00 73 PHE A C 1
ATOM 602 O O . PHE A 1 73 ? -0.805 -0.737 5.166 1.00 98.00 73 PHE A O 1
ATOM 609 N N . ILE A 1 74 ? -2.046 -0.506 3.320 1.00 98.31 74 ILE A N 1
ATOM 610 C CA . ILE A 1 74 ? -3.297 -0.172 4.012 1.00 98.31 74 ILE A CA 1
ATOM 611 C C . ILE A 1 74 ? -3.717 -1.328 4.930 1.00 98.31 74 ILE A C 1
ATOM 613 O O . ILE A 1 74 ? -4.168 -1.081 6.046 1.00 98.31 74 ILE A O 1
ATOM 617 N N . THR A 1 75 ? -3.491 -2.586 4.532 1.00 97.31 75 THR A N 1
ATOM 618 C CA . THR A 1 75 ? -3.738 -3.748 5.405 1.00 97.31 75 THR A CA 1
ATOM 619 C C . THR A 1 75 ? -2.875 -3.701 6.673 1.00 97.31 75 THR A C 1
ATOM 621 O O . THR A 1 75 ? -3.372 -3.966 7.771 1.00 97.31 75 THR A O 1
ATOM 624 N N . GLU A 1 76 ? -1.598 -3.320 6.562 1.00 96.00 76 GLU A N 1
ATOM 625 C CA . GLU A 1 76 ? -0.733 -3.102 7.732 1.00 96.00 76 GLU A CA 1
ATOM 626 C C . GLU A 1 76 ? -1.181 -1.897 8.575 1.00 96.00 76 GLU A C 1
ATOM 628 O O . GLU A 1 76 ? -1.148 -1.963 9.806 1.00 96.00 76 GLU A O 1
ATOM 633 N N . CYS A 1 77 ? -1.695 -0.834 7.950 1.00 97.50 77 CYS A N 1
ATOM 634 C CA . CYS A 1 77 ? -2.288 0.301 8.665 1.00 97.50 77 CYS A CA 1
ATOM 635 C C . CYS A 1 77 ? -3.516 -0.131 9.482 1.00 97.50 77 CYS A C 1
ATOM 637 O O . CYS A 1 77 ? -3.607 0.163 10.677 1.00 97.50 77 CYS A O 1
ATOM 639 N N . CYS A 1 78 ? -4.422 -0.910 8.878 1.00 97.50 78 CYS A N 1
ATOM 640 C CA . CYS A 1 78 ? -5.565 -1.512 9.563 1.00 97.50 78 CYS A CA 1
ATOM 641 C C . CYS A 1 78 ? -5.120 -2.370 10.755 1.00 97.50 78 CYS A C 1
ATOM 643 O O . CYS A 1 78 ? -5.716 -2.264 11.826 1.00 97.50 78 CYS A O 1
ATOM 645 N N . LYS A 1 79 ? -4.059 -3.179 10.610 1.00 95.25 79 LYS A N 1
ATOM 646 C CA . LYS A 1 79 ? -3.479 -3.970 11.714 1.00 95.25 79 LYS A CA 1
ATOM 647 C C . LYS A 1 79 ? -2.982 -3.087 12.855 1.00 95.25 79 LYS A C 1
ATOM 649 O O . LYS A 1 79 ? -3.285 -3.373 14.013 1.00 95.25 79 LYS A O 1
ATOM 654 N N . CYS A 1 80 ? -2.240 -2.020 12.553 1.00 94.62 80 CYS A N 1
ATOM 655 C CA . CYS A 1 80 ? -1.730 -1.090 13.564 1.00 94.62 80 CYS A CA 1
ATOM 656 C C . CYS A 1 80 ? -2.862 -0.481 14.405 1.00 94.62 80 CYS A C 1
ATOM 658 O O . CYS A 1 80 ? -2.771 -0.480 15.639 1.00 94.62 80 CYS A O 1
ATOM 660 N N . CYS A 1 81 ? -3.926 -0.014 13.744 1.00 96.31 81 CYS A N 1
ATOM 661 C CA . CYS A 1 81 ? -5.072 0.622 14.395 1.00 96.31 81 CYS A CA 1
ATOM 662 C C . CYS A 1 81 ? -5.998 -0.379 15.101 1.00 96.31 81 CYS A C 1
ATOM 664 O O . CYS A 1 81 ? -6.504 -0.068 16.173 1.00 96.31 81 CYS A O 1
ATOM 666 N N . LEU A 1 82 ? -6.172 -1.595 14.568 1.00 95.75 82 LEU A N 1
ATOM 667 C CA . LEU A 1 82 ? -7.020 -2.638 15.165 1.00 95.75 82 LEU A CA 1
ATOM 668 C C . LEU A 1 82 ? -6.614 -2.983 16.605 1.00 95.75 82 LEU A C 1
ATOM 670 O O . LEU A 1 82 ? -7.467 -3.286 17.433 1.00 95.75 82 LEU A O 1
ATOM 674 N N . TYR A 1 83 ? -5.315 -2.956 16.900 1.00 91.19 83 TYR A N 1
ATOM 675 C CA . TYR A 1 83 ? -4.785 -3.286 18.225 1.00 91.19 83 TYR A CA 1
ATOM 676 C C . TYR A 1 83 ? -4.471 -2.052 19.080 1.00 91.19 83 TYR A C 1
ATOM 678 O O . TYR A 1 83 ? -3.798 -2.188 20.109 1.00 91.19 83 TYR A O 1
ATOM 686 N N . ALA A 1 84 ? -4.816 -0.848 18.625 1.00 94.25 84 ALA A N 1
ATOM 687 C CA . ALA A 1 84 ? -4.579 0.384 19.367 1.00 94.25 84 ALA A CA 1
ATOM 688 C C . ALA A 1 84 ? -5.697 0.619 20.391 1.00 94.25 84 ALA A C 1
ATOM 690 O O . ALA A 1 84 ? -6.849 0.273 20.153 1.00 94.25 84 ALA A O 1
ATOM 691 N N . LYS A 1 85 ? -5.348 1.205 21.541 1.00 92.06 85 LYS A N 1
ATOM 692 C CA . LYS A 1 85 ? -6.312 1.489 22.619 1.00 92.06 85 LYS A CA 1
ATOM 693 C C . LYS A 1 85 ? -7.135 2.761 22.389 1.00 92.06 85 LYS A C 1
ATOM 695 O O . LYS A 1 85 ? -8.245 2.857 22.889 1.00 92.06 85 LYS A O 1
ATOM 700 N N . ASP A 1 86 ? -6.560 3.733 21.690 1.00 93.25 86 ASP A N 1
ATOM 701 C CA . ASP A 1 86 ? -7.108 5.064 21.448 1.00 93.25 86 ASP A CA 1
ATOM 702 C C . ASP A 1 86 ? -6.527 5.625 20.136 1.00 93.25 86 ASP A C 1
ATOM 704 O O . ASP A 1 86 ? -5.564 5.075 19.581 1.00 93.25 86 ASP A O 1
ATOM 708 N N . ALA A 1 87 ? -7.125 6.706 19.625 1.00 94.94 87 ALA A N 1
ATOM 709 C CA . ALA A 1 87 ? -6.724 7.341 18.370 1.00 94.94 87 ALA A CA 1
ATOM 710 C C . ALA A 1 87 ? -5.264 7.827 18.395 1.00 94.94 87 ALA A C 1
ATOM 712 O O . ALA A 1 87 ? -4.547 7.688 17.403 1.00 94.94 87 ALA A O 1
ATOM 713 N N . LEU A 1 88 ? -4.790 8.325 19.542 1.00 95.12 88 LEU A N 1
ATOM 714 C CA . LEU A 1 88 ? -3.404 8.763 19.718 1.00 95.12 88 LEU A CA 1
ATOM 715 C C . LEU A 1 88 ? -2.417 7.600 19.544 1.00 95.12 88 LEU A C 1
ATOM 717 O O . LEU A 1 88 ? -1.478 7.692 18.759 1.00 95.12 88 LEU A O 1
ATOM 721 N N . THR A 1 89 ? -2.661 6.473 20.213 1.00 95.88 89 THR A N 1
ATOM 722 C CA . THR A 1 89 ? -1.820 5.270 20.104 1.00 95.88 89 THR A CA 1
ATOM 723 C C . THR A 1 89 ? -1.856 4.694 18.694 1.00 95.88 89 THR A C 1
ATOM 725 O O . THR A 1 89 ? -0.853 4.180 18.198 1.00 95.88 89 THR A O 1
ATOM 728 N N . ALA A 1 90 ? -3.015 4.749 18.035 1.00 96.75 90 ALA A N 1
ATOM 729 C CA . ALA A 1 90 ? -3.151 4.326 16.648 1.00 96.75 90 ALA A CA 1
ATOM 730 C C . ALA A 1 90 ? -2.274 5.183 15.730 1.00 96.75 90 ALA A C 1
ATOM 732 O O . ALA A 1 90 ? -1.539 4.640 14.906 1.00 96.75 90 ALA A O 1
ATOM 733 N N . TRP A 1 91 ? -2.300 6.501 15.928 1.00 96.69 91 TRP A N 1
ATOM 734 C CA . TRP A 1 91 ? -1.484 7.449 15.183 1.00 96.69 91 TRP A CA 1
ATOM 735 C C . TRP A 1 91 ? 0.019 7.230 15.383 1.00 96.69 91 TRP A C 1
ATOM 737 O O . TRP A 1 91 ? 0.769 7.134 14.411 1.00 96.69 91 TRP A O 1
ATOM 747 N N . GLU A 1 92 ? 0.462 7.065 16.630 1.00 96.06 92 GLU A N 1
ATOM 748 C CA . GLU A 1 92 ? 1.863 6.763 16.950 1.00 96.06 92 GLU A CA 1
ATOM 749 C C . GLU A 1 92 ? 2.332 5.468 16.274 1.00 96.06 92 GLU A C 1
ATOM 751 O O . GLU A 1 92 ? 3.405 5.429 15.676 1.00 96.06 92 GLU A O 1
ATOM 756 N N . ARG A 1 93 ? 1.505 4.416 16.283 1.00 96.06 93 ARG A N 1
ATOM 757 C CA . ARG A 1 93 ? 1.826 3.144 15.616 1.00 96.06 93 ARG A CA 1
ATOM 758 C C . ARG A 1 93 ? 1.911 3.254 14.100 1.00 96.06 93 ARG A C 1
ATOM 760 O O . ARG A 1 93 ? 2.748 2.578 13.505 1.00 96.06 93 ARG A O 1
ATOM 767 N N . LEU A 1 94 ? 1.055 4.061 13.474 1.00 96.94 94 LEU A N 1
ATOM 768 C CA . LEU A 1 94 ? 1.130 4.323 12.035 1.00 96.94 94 LEU A CA 1
ATOM 769 C C . LEU A 1 94 ? 2.429 5.047 11.676 1.00 96.94 94 LEU A C 1
ATOM 771 O O . LEU A 1 94 ? 3.084 4.661 10.714 1.00 96.94 94 LEU A O 1
ATOM 775 N N . ARG A 1 95 ? 2.848 6.032 12.476 1.00 95.75 95 ARG A N 1
ATOM 776 C CA . ARG A 1 95 ? 4.133 6.717 12.269 1.00 95.75 95 ARG A CA 1
ATOM 777 C C . ARG A 1 95 ? 5.318 5.769 12.418 1.00 95.75 95 ARG A C 1
ATOM 779 O O . ARG A 1 95 ? 6.147 5.697 11.521 1.00 95.75 95 ARG A O 1
ATOM 786 N N . LEU A 1 96 ? 5.340 4.953 13.473 1.00 94.44 96 LEU A N 1
ATOM 787 C CA . LEU A 1 96 ? 6.385 3.936 13.670 1.00 94.44 96 LEU A CA 1
ATOM 788 C C . LEU A 1 96 ? 6.440 2.911 12.523 1.00 94.44 96 LEU A C 1
ATOM 790 O O . LEU A 1 96 ? 7.519 2.438 12.164 1.00 94.44 96 LEU A O 1
ATOM 794 N N . LEU A 1 97 ? 5.294 2.568 11.921 1.00 94.12 97 LEU A N 1
ATOM 795 C CA . LEU A 1 97 ? 5.243 1.694 10.745 1.00 94.12 97 LEU A CA 1
ATOM 796 C C . LEU A 1 97 ? 5.982 2.287 9.538 1.00 94.12 97 LEU A C 1
ATOM 798 O O . LEU A 1 97 ? 6.531 1.520 8.760 1.00 94.12 97 LEU A O 1
ATOM 802 N N . VAL A 1 98 ? 6.012 3.607 9.380 1.00 92.38 98 VAL A N 1
ATOM 803 C CA . VAL A 1 98 ? 6.694 4.251 8.249 1.00 92.38 98 VAL A CA 1
ATOM 804 C C . VAL A 1 98 ? 8.135 4.628 8.597 1.00 92.38 98 VAL A C 1
ATOM 806 O O . VAL A 1 98 ? 9.039 4.435 7.787 1.00 92.38 98 VAL A O 1
ATOM 809 N N . ASP A 1 99 ? 8.364 5.118 9.815 1.00 88.31 99 ASP A N 1
ATOM 810 C CA . ASP A 1 99 ? 9.662 5.653 10.234 1.00 88.31 99 ASP A CA 1
ATOM 811 C C . ASP A 1 99 ? 10.662 4.555 10.635 1.00 88.31 99 ASP A C 1
ATOM 813 O O . ASP A 1 99 ? 11.859 4.679 10.369 1.00 88.31 99 ASP A O 1
ATOM 817 N N . GLU A 1 100 ? 10.195 3.472 11.268 1.00 84.00 100 GLU A N 1
ATOM 818 C CA . GLU A 1 100 ? 11.077 2.431 11.819 1.00 84.00 100 GLU A CA 1
ATOM 819 C C . GLU A 1 100 ? 11.011 1.115 11.044 1.00 84.00 100 GLU A C 1
ATOM 821 O O . GLU A 1 100 ? 12.025 0.429 10.871 1.00 84.00 100 GLU A O 1
ATOM 826 N N . LYS A 1 101 ? 9.825 0.733 10.559 1.00 78.56 101 LYS A N 1
ATOM 827 C CA . LYS A 1 101 ? 9.677 -0.514 9.806 1.00 78.56 101 LYS A CA 1
ATOM 828 C C . LYS A 1 101 ? 10.069 -0.282 8.355 1.00 78.56 101 LYS A C 1
ATOM 830 O O . LYS A 1 101 ? 9.273 0.145 7.531 1.00 78.56 101 LYS A O 1
ATOM 835 N N . ILE A 1 102 ? 11.300 -0.661 8.018 1.00 86.62 102 ILE A N 1
ATOM 836 C CA . ILE A 1 102 ? 11.746 -0.732 6.625 1.00 86.62 102 ILE A CA 1
ATOM 837 C C . ILE A 1 102 ? 10.932 -1.818 5.911 1.00 86.62 102 ILE A C 1
ATOM 839 O O . ILE A 1 102 ? 11.276 -3.004 5.956 1.00 86.62 102 ILE A O 1
ATOM 843 N N . LEU A 1 103 ? 9.856 -1.415 5.234 1.00 92.94 103 LEU A N 1
ATOM 844 C CA . LEU A 1 103 ? 9.034 -2.342 4.472 1.00 92.94 103 LEU A CA 1
ATOM 845 C C . LEU A 1 103 ? 9.835 -2.936 3.299 1.00 92.94 103 LEU A C 1
ATOM 847 O O . LEU A 1 103 ? 10.696 -2.268 2.694 1.00 92.94 103 LEU A O 1
ATOM 851 N N . PRO A 1 104 ? 9.621 -4.230 2.999 1.00 95.19 104 PRO A N 1
ATOM 852 C CA . PRO A 1 104 ? 10.278 -4.871 1.879 1.00 95.19 104 PRO A CA 1
ATOM 853 C C . PRO A 1 104 ? 9.675 -4.358 0.570 1.00 95.19 104 PRO A C 1
ATOM 855 O O . PRO A 1 104 ? 8.459 -4.256 0.422 1.00 95.19 104 PRO A O 1
ATOM 858 N N . ILE A 1 105 ? 10.543 -4.077 -0.395 1.00 96.19 105 ILE A N 1
ATOM 859 C CA . ILE A 1 105 ? 10.164 -3.603 -1.731 1.00 96.19 105 ILE A CA 1
ATOM 860 C C . ILE A 1 105 ? 10.393 -4.716 -2.765 1.00 96.19 105 ILE A C 1
ATOM 862 O O . ILE A 1 105 ? 11.080 -5.695 -2.448 1.00 96.19 105 ILE A O 1
ATOM 866 N N . PRO A 1 106 ? 9.883 -4.601 -4.005 1.00 96.88 106 PRO A N 1
ATOM 867 C CA . PRO A 1 106 ? 10.168 -5.583 -5.045 1.00 96.88 106 PRO A CA 1
ATOM 868 C C . PRO A 1 106 ? 11.661 -5.915 -5.178 1.00 96.88 106 PRO A C 1
ATOM 870 O O . PRO A 1 106 ? 12.523 -5.035 -5.250 1.00 96.88 106 PRO A O 1
ATOM 873 N N . GLY A 1 107 ? 11.966 -7.209 -5.195 1.00 94.94 107 GLY A N 1
ATOM 874 C CA . GLY A 1 107 ? 13.314 -7.771 -5.170 1.00 94.94 107 GLY A CA 1
ATOM 875 C C . GLY A 1 107 ? 13.837 -8.137 -3.776 1.00 94.94 107 GLY A C 1
ATOM 876 O O . GLY A 1 107 ? 14.788 -8.915 -3.691 1.00 94.94 107 GLY A O 1
ATOM 877 N N . ASP A 1 108 ? 13.239 -7.636 -2.692 1.00 95.81 108 ASP A N 1
ATOM 878 C CA . ASP A 1 108 ? 13.587 -8.059 -1.333 1.00 95.81 108 ASP A CA 1
ATOM 879 C C . ASP A 1 108 ? 12.882 -9.378 -0.976 1.00 95.81 108 ASP A C 1
ATOM 881 O O . ASP A 1 108 ? 11.733 -9.610 -1.351 1.00 95.81 108 ASP A O 1
ATOM 885 N N . VAL A 1 109 ? 13.546 -10.238 -0.196 1.00 93.94 109 VAL A N 1
ATOM 886 C CA . VAL A 1 109 ? 13.015 -11.556 0.220 1.00 93.94 109 VAL A CA 1
ATOM 887 C C . VAL A 1 109 ? 11.667 -11.439 0.944 1.00 93.94 109 VAL A C 1
ATOM 889 O O . VAL A 1 109 ? 10.827 -12.331 0.840 1.00 93.94 109 VAL A O 1
ATOM 892 N N . GLY A 1 110 ? 11.445 -10.328 1.651 1.00 94.50 110 GLY A N 1
ATOM 893 C CA . GLY A 1 110 ? 10.219 -10.087 2.404 1.00 94.50 110 GLY A CA 1
ATOM 894 C C . GLY A 1 110 ? 9.017 -9.618 1.576 1.00 94.50 110 GLY A C 1
ATOM 895 O O . GLY A 1 110 ? 7.911 -9.544 2.114 1.00 94.50 110 GLY A O 1
ATOM 896 N N . PHE A 1 111 ? 9.204 -9.295 0.290 1.00 96.88 111 PHE A N 1
ATOM 897 C CA . PHE A 1 111 ? 8.133 -8.780 -0.562 1.00 96.88 111 PHE A CA 1
ATOM 898 C C . PHE A 1 111 ? 7.299 -9.934 -1.150 1.00 96.88 111 PHE A C 1
ATOM 900 O O . PHE A 1 111 ? 7.842 -10.787 -1.860 1.00 96.88 111 PHE A O 1
ATOM 907 N N . PRO A 1 112 ? 5.982 -10.002 -0.880 1.00 95.25 112 PRO A N 1
ATOM 908 C CA . PRO A 1 112 ? 5.196 -11.205 -1.154 1.00 95.25 112 PRO A CA 1
ATOM 909 C C . PRO A 1 112 ? 4.909 -11.466 -2.640 1.00 95.25 112 PRO A C 1
ATOM 911 O O . PRO A 1 112 ? 4.692 -12.617 -3.010 1.00 95.25 112 PRO A O 1
ATOM 914 N N . PHE A 1 113 ? 4.934 -10.440 -3.496 1.00 95.50 113 PHE A N 1
ATOM 915 C CA . PHE A 1 113 ? 4.546 -10.545 -4.909 1.00 95.50 113 PHE A CA 1
ATOM 916 C C . PHE A 1 113 ? 5.725 -10.486 -5.886 1.00 95.50 113 PHE A C 1
ATOM 918 O O . PHE A 1 113 ? 5.543 -10.140 -7.047 1.00 95.50 113 PHE A O 1
ATOM 925 N N . ASN A 1 114 ? 6.938 -10.856 -5.464 1.00 96.50 114 ASN A N 1
ATOM 926 C CA . ASN A 1 114 ? 8.143 -10.770 -6.308 1.00 96.50 114 ASN A CA 1
ATOM 927 C C . ASN A 1 114 ? 8.004 -11.395 -7.711 1.00 96.50 114 ASN A C 1
ATOM 929 O O . ASN A 1 114 ? 8.617 -10.901 -8.648 1.00 96.50 114 ASN A O 1
ATOM 933 N N . ALA A 1 115 ? 7.200 -12.450 -7.879 1.00 96.19 115 ALA A N 1
ATOM 934 C CA . ALA A 1 115 ? 6.982 -13.091 -9.180 1.00 96.19 115 ALA A CA 1
ATOM 935 C C . ALA A 1 115 ? 6.239 -12.206 -10.202 1.00 96.19 115 ALA A C 1
ATOM 937 O O . ALA A 1 115 ? 6.334 -12.451 -11.402 1.00 96.19 115 ALA A O 1
ATOM 938 N N . TYR A 1 116 ? 5.512 -11.189 -9.736 1.00 96.19 116 TYR A N 1
ATOM 939 C CA . TYR A 1 116 ? 4.683 -10.309 -10.564 1.00 96.19 116 TYR A CA 1
ATOM 940 C C . TYR A 1 116 ? 5.289 -8.920 -10.763 1.00 96.19 116 TYR A C 1
ATOM 942 O O . TYR A 1 116 ? 4.683 -8.087 -11.433 1.00 96.19 116 TYR A O 1
ATOM 950 N N . TYR A 1 117 ? 6.455 -8.664 -10.170 1.00 97.75 117 TYR A N 1
ATOM 951 C CA . TYR A 1 117 ? 7.128 -7.373 -10.187 1.00 97.75 117 TYR A CA 1
ATOM 952 C C . TYR A 1 117 ? 8.518 -7.512 -10.802 1.00 97.75 117 TYR A C 1
ATOM 954 O O . TYR A 1 117 ? 9.143 -8.575 -10.782 1.00 97.75 117 TYR A O 1
ATOM 962 N N . GLY A 1 118 ? 9.042 -6.398 -11.306 1.00 97.00 118 GLY A N 1
ATOM 963 C CA . GLY A 1 118 ? 10.463 -6.297 -11.586 1.00 97.00 118 GLY A CA 1
ATOM 964 C C . GLY A 1 118 ? 11.272 -6.241 -10.290 1.00 97.00 118 GLY A C 1
ATOM 965 O O . GLY A 1 118 ? 10.742 -6.137 -9.187 1.00 97.00 118 GLY A O 1
ATOM 966 N N . ARG A 1 119 ? 12.595 -6.229 -10.428 1.00 96.69 119 ARG A N 1
ATOM 967 C CA . ARG A 1 119 ? 13.507 -5.834 -9.348 1.00 96.69 119 ARG A CA 1
ATOM 968 C C . ARG A 1 119 ? 14.266 -4.576 -9.766 1.00 96.69 119 ARG A C 1
ATOM 970 O O . ARG A 1 119 ? 14.553 -4.444 -10.961 1.00 96.69 119 ARG A O 1
ATOM 977 N N . PRO A 1 120 ? 14.634 -3.680 -8.834 1.00 97.44 120 PRO A N 1
ATOM 978 C CA . PRO A 1 120 ? 15.531 -2.574 -9.142 1.00 97.44 120 PRO A CA 1
ATOM 979 C C . PRO A 1 120 ? 16.827 -3.090 -9.780 1.00 97.44 120 PRO A C 1
ATOM 981 O O . PRO A 1 120 ? 17.433 -4.043 -9.283 1.00 97.44 120 PRO A O 1
ATOM 984 N N . LYS A 1 121 ? 17.261 -2.481 -10.886 1.00 97.19 121 LYS A N 1
ATOM 985 C CA . LYS A 1 121 ? 18.421 -2.950 -11.669 1.00 97.19 121 LYS A CA 1
ATOM 986 C C . LYS A 1 121 ? 19.754 -2.668 -10.983 1.00 97.19 121 LYS A C 1
ATOM 988 O O . LYS A 1 121 ? 20.748 -3.332 -11.258 1.00 97.19 121 LYS A O 1
ATOM 993 N N . ASN A 1 122 ? 19.793 -1.647 -10.135 1.00 97.38 122 ASN A N 1
ATOM 994 C CA . ASN A 1 122 ? 20.996 -1.174 -9.462 1.00 97.38 122 ASN A CA 1
ATOM 995 C C . ASN A 1 122 ? 20.641 -0.481 -8.134 1.00 97.38 122 ASN A C 1
ATOM 997 O O . ASN A 1 122 ? 19.473 -0.225 -7.832 1.00 97.38 122 ASN A O 1
ATOM 1001 N N . ALA A 1 123 ? 21.665 -0.160 -7.337 1.00 96.88 123 ALA A N 1
ATOM 1002 C CA . ALA A 1 123 ? 21.497 0.486 -6.034 1.00 96.88 123 ALA A CA 1
ATOM 1003 C C . ALA A 1 123 ? 20.795 1.855 -6.121 1.00 96.88 123 ALA A C 1
ATOM 1005 O O . ALA A 1 123 ? 20.061 2.224 -5.210 1.00 96.88 123 ALA A O 1
ATOM 1006 N N . ARG A 1 124 ? 20.976 2.583 -7.231 1.00 97.19 124 ARG A N 1
ATOM 1007 C CA . ARG A 1 124 ? 20.354 3.892 -7.454 1.00 97.19 124 ARG A CA 1
ATOM 1008 C C . ARG A 1 124 ? 18.843 3.770 -7.660 1.00 97.19 124 ARG A C 1
ATOM 1010 O O . ARG A 1 124 ? 18.093 4.475 -6.997 1.00 97.19 124 ARG A O 1
ATOM 1017 N N . GLU A 1 125 ? 18.394 2.853 -8.516 1.00 97.25 125 GLU A N 1
ATOM 1018 C CA . GLU A 1 125 ? 16.965 2.543 -8.672 1.00 97.25 125 GLU A CA 1
ATOM 1019 C C . GLU A 1 125 ? 16.352 2.056 -7.356 1.00 97.25 125 GLU A C 1
ATOM 1021 O O . GLU A 1 125 ? 15.259 2.485 -6.996 1.00 97.25 125 GLU A O 1
ATOM 1026 N N . LYS A 1 126 ? 17.075 1.214 -6.603 1.00 97.25 126 LYS A N 1
ATOM 1027 C CA . LYS A 1 126 ? 16.610 0.729 -5.295 1.00 97.25 126 LYS A CA 1
ATOM 1028 C C . LYS A 1 126 ? 16.403 1.884 -4.312 1.00 97.25 126 LYS A C 1
ATOM 1030 O O . LYS A 1 126 ? 15.382 1.928 -3.634 1.00 97.25 126 LYS A O 1
ATOM 1035 N N . TYR A 1 127 ? 17.354 2.814 -4.252 1.00 96.44 127 TYR A N 1
ATOM 1036 C CA . TYR A 1 127 ? 17.261 4.006 -3.411 1.00 96.44 127 TYR A CA 1
ATOM 1037 C C . TYR A 1 127 ? 16.076 4.895 -3.808 1.00 96.44 127 TYR A C 1
ATOM 1039 O O . TYR A 1 127 ? 15.292 5.282 -2.944 1.00 96.44 127 TYR A O 1
ATOM 1047 N N . PHE A 1 128 ? 15.901 5.170 -5.106 1.00 97.00 128 PHE A N 1
ATOM 1048 C CA . PHE A 1 128 ? 14.774 5.973 -5.586 1.00 97.00 128 PHE A CA 1
ATOM 1049 C C . PHE A 1 128 ? 13.425 5.331 -5.274 1.00 97.00 128 PHE A C 1
ATOM 1051 O O . PHE A 1 128 ? 12.547 6.017 -4.763 1.00 97.00 128 PHE A O 1
ATOM 1058 N N . LEU A 1 129 ? 13.274 4.026 -5.518 1.00 97.38 129 LEU A N 1
ATOM 1059 C CA . LEU A 1 129 ? 12.031 3.319 -5.215 1.00 97.38 129 LEU A CA 1
ATOM 1060 C C . LEU A 1 129 ? 11.706 3.378 -3.720 1.00 97.38 129 LEU A C 1
ATOM 1062 O O . LEU A 1 129 ? 10.573 3.672 -3.361 1.00 97.38 129 LEU A O 1
ATOM 1066 N N . ARG A 1 130 ? 12.695 3.173 -2.840 1.00 96.25 130 ARG A N 1
ATOM 1067 C CA . ARG A 1 130 ? 12.486 3.312 -1.389 1.00 96.25 130 ARG A CA 1
ATOM 1068 C C . ARG A 1 130 ? 12.074 4.725 -0.995 1.00 96.25 130 ARG A C 1
ATOM 1070 O O . ARG A 1 130 ? 11.138 4.885 -0.227 1.00 96.25 130 ARG A O 1
ATOM 1077 N N . SER A 1 131 ? 12.750 5.740 -1.528 1.00 95.69 131 SER A N 1
ATOM 1078 C CA . SER A 1 131 ? 12.428 7.139 -1.231 1.00 95.69 131 SER A CA 1
ATOM 1079 C C . SER A 1 131 ? 11.033 7.533 -1.725 1.00 95.69 131 SER A C 1
ATOM 1081 O O . SER A 1 131 ? 10.339 8.284 -1.041 1.00 95.69 131 SER A O 1
ATOM 1083 N N . TYR A 1 132 ? 10.615 7.013 -2.881 1.00 97.19 132 TYR A N 1
ATOM 1084 C CA . TYR A 1 132 ? 9.265 7.189 -3.409 1.00 97.19 132 TYR A CA 1
ATOM 1085 C C . TYR A 1 132 ? 8.218 6.524 -2.510 1.00 97.19 132 TYR A C 1
ATOM 1087 O O . TYR A 1 132 ? 7.278 7.187 -2.083 1.00 97.19 132 TYR A O 1
ATOM 1095 N N . LEU A 1 133 ? 8.410 5.242 -2.178 1.00 97.12 133 LEU A N 1
ATOM 1096 C CA . LEU A 1 133 ? 7.466 4.483 -1.357 1.00 97.12 133 LEU A CA 1
ATOM 1097 C C . LEU A 1 133 ? 7.348 5.047 0.059 1.00 97.12 133 LEU A C 1
ATOM 1099 O O . LEU A 1 133 ? 6.238 5.165 0.549 1.00 97.12 133 LEU A O 1
ATOM 1103 N N . MET A 1 134 ? 8.443 5.505 0.668 1.00 95.62 134 MET A N 1
ATOM 1104 C CA . MET A 1 134 ? 8.396 6.150 1.984 1.00 95.62 134 MET A CA 1
ATOM 1105 C C . MET A 1 134 ? 7.510 7.406 1.974 1.00 95.62 134 MET A C 1
ATOM 1107 O O . MET A 1 134 ? 6.683 7.587 2.858 1.00 95.62 134 MET A O 1
ATOM 1111 N N . GLN A 1 135 ? 7.628 8.267 0.956 1.00 95.19 135 GLN A N 1
ATOM 1112 C CA . GLN A 1 135 ? 6.760 9.449 0.837 1.00 95.19 135 GLN A CA 1
ATOM 1113 C C . GLN A 1 135 ? 5.302 9.058 0.559 1.00 95.19 135 GLN A C 1
ATOM 1115 O O . GLN A 1 135 ? 4.380 9.673 1.092 1.00 95.19 135 GLN A O 1
ATOM 1120 N N . LEU A 1 136 ? 5.101 8.024 -0.263 1.00 97.12 136 LEU A N 1
ATOM 1121 C CA . LEU A 1 136 ? 3.783 7.484 -0.584 1.00 97.12 136 LEU A CA 1
ATOM 1122 C C . LEU A 1 136 ? 3.087 6.931 0.673 1.00 97.12 136 LEU A C 1
ATOM 1124 O O . LEU A 1 136 ? 1.903 7.177 0.887 1.00 97.12 136 LEU A O 1
ATOM 1128 N N . GLU A 1 137 ? 3.831 6.222 1.520 1.00 97.69 137 GLU A N 1
ATOM 1129 C CA . GLU A 1 137 ? 3.379 5.661 2.795 1.00 97.69 137 GLU A CA 1
ATOM 1130 C C . GLU A 1 137 ? 3.032 6.751 3.810 1.00 97.69 137 GLU A C 1
ATOM 1132 O O . GLU A 1 137 ? 1.956 6.693 4.403 1.00 97.69 137 GLU A O 1
ATOM 1137 N N . GLN A 1 138 ? 3.893 7.765 3.970 1.00 95.94 138 GLN A N 1
ATOM 1138 C CA . GLN A 1 138 ? 3.649 8.905 4.866 1.00 95.94 138 GLN A CA 1
ATOM 1139 C C . GLN A 1 138 ? 2.340 9.619 4.521 1.00 95.94 138 GLN A C 1
ATOM 1141 O O . GLN A 1 138 ? 1.498 9.847 5.387 1.00 95.94 138 GLN A O 1
ATOM 1146 N N . GLU A 1 139 ? 2.128 9.929 3.245 1.00 96.44 139 GLU A N 1
ATOM 1147 C CA . GLU A 1 139 ? 0.892 10.578 2.811 1.00 96.44 139 GLU A CA 1
ATOM 1148 C C . GLU A 1 139 ? -0.318 9.630 2.928 1.00 96.44 139 GLU A C 1
ATOM 1150 O O . GLU A 1 139 ? -1.420 10.051 3.289 1.00 96.44 139 GLU A O 1
ATOM 1155 N N . CYS A 1 140 ? -0.127 8.330 2.680 1.00 97.69 140 CYS A N 1
ATOM 1156 C CA . CYS A 1 140 ? -1.187 7.338 2.819 1.00 97.69 140 CYS A CA 1
ATOM 1157 C C . CYS A 1 140 ? -1.667 7.199 4.271 1.00 97.69 140 CYS A C 1
ATOM 1159 O O . CYS A 1 140 ? -2.879 7.117 4.477 1.00 97.69 140 CYS A O 1
ATOM 1161 N N . ILE A 1 141 ? -0.776 7.189 5.274 1.00 97.50 141 ILE A N 1
ATOM 1162 C CA . ILE A 1 141 ? -1.197 7.059 6.683 1.00 97.50 141 ILE A CA 1
ATOM 1163 C C . ILE A 1 141 ? -2.015 8.261 7.157 1.00 97.50 141 ILE A C 1
ATOM 1165 O O . ILE A 1 141 ? -3.001 8.063 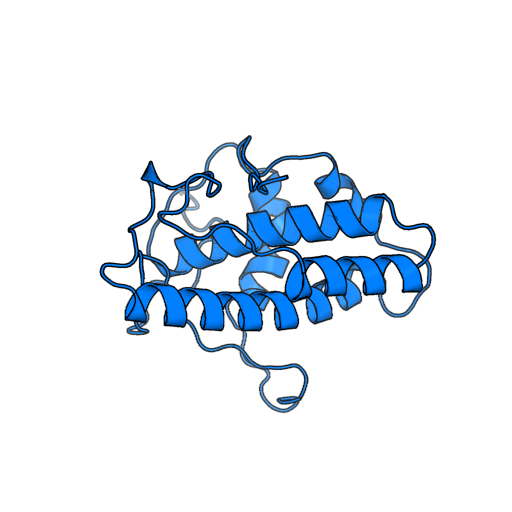7.863 1.00 97.50 141 ILE A O 1
ATOM 1169 N N . GLU A 1 142 ? -1.664 9.479 6.735 1.00 95.44 142 GLU A N 1
ATOM 1170 C CA . GLU A 1 142 ? -2.397 10.707 7.073 1.00 95.44 142 GLU A CA 1
ATOM 1171 C C . GLU A 1 142 ? -3.841 10.619 6.550 1.00 95.44 142 GLU A C 1
ATOM 1173 O O . GLU A 1 142 ? -4.811 10.738 7.307 1.00 95.44 142 GLU A O 1
ATOM 1178 N N . ARG A 1 143 ? -4.008 10.307 5.257 1.00 95.56 143 ARG A N 1
ATOM 1179 C CA . ARG A 1 143 ? -5.337 10.195 4.628 1.00 95.56 143 ARG A CA 1
ATOM 1180 C C . ARG A 1 143 ? -6.141 9.012 5.159 1.00 95.56 143 ARG A C 1
ATOM 1182 O O . ARG A 1 143 ? -7.343 9.138 5.399 1.00 95.56 143 ARG A O 1
ATOM 1189 N N . PHE A 1 144 ? -5.489 7.871 5.371 1.00 97.44 144 PHE A N 1
ATOM 1190 C CA . PHE A 1 144 ? -6.102 6.692 5.979 1.00 97.44 144 PHE A CA 1
ATOM 1191 C C . PHE A 1 144 ? -6.641 7.006 7.378 1.00 97.44 144 PHE A C 1
ATOM 1193 O O . PHE A 1 144 ? -7.797 6.699 7.677 1.00 97.44 144 PHE A O 1
ATOM 1200 N N . PHE A 1 145 ? -5.840 7.663 8.220 1.00 96.38 145 PHE A N 1
ATOM 1201 C CA . PHE A 1 145 ? -6.229 7.994 9.587 1.00 96.38 145 PHE A CA 1
ATOM 1202 C C . PHE A 1 145 ? -7.473 8.890 9.618 1.00 96.38 145 PHE A C 1
ATOM 1204 O O . PHE A 1 145 ? -8.405 8.630 10.382 1.00 96.38 145 PHE A O 1
ATOM 1211 N N . MET A 1 146 ? -7.556 9.875 8.716 1.00 93.69 146 MET A N 1
ATOM 1212 C CA . MET A 1 146 ? -8.745 10.724 8.572 1.00 93.69 146 MET A CA 1
ATOM 1213 C C . MET A 1 146 ? -10.000 9.941 8.175 1.00 93.69 146 MET A C 1
ATOM 1215 O O . MET A 1 146 ? -11.090 10.239 8.668 1.00 93.69 146 MET A O 1
ATOM 1219 N N . ILE A 1 147 ? -9.870 8.925 7.318 1.00 94.50 147 ILE A N 1
ATOM 1220 C CA . ILE A 1 147 ? -10.996 8.068 6.917 1.00 94.50 147 ILE A CA 1
ATOM 1221 C C . ILE A 1 147 ? -11.485 7.209 8.086 1.00 94.50 147 ILE A C 1
ATOM 1223 O O . ILE A 1 147 ? -12.700 7.048 8.254 1.00 94.50 147 ILE A O 1
ATOM 1227 N N . VAL A 1 148 ? -10.556 6.648 8.864 1.00 96.12 148 VAL A N 1
ATOM 1228 C CA . VAL A 1 148 ? -10.868 5.698 9.939 1.00 96.12 148 VAL A CA 1
ATOM 1229 C C . VAL A 1 148 ? -11.401 6.400 11.181 1.00 96.12 148 VAL A C 1
ATOM 1231 O O . VAL A 1 148 ? -12.400 5.939 11.722 1.00 96.12 148 VAL A O 1
ATOM 1234 N N . TYR A 1 149 ? -10.787 7.502 11.611 1.00 94.06 149 TYR A N 1
ATOM 1235 C CA . TYR A 1 149 ? -11.135 8.170 12.871 1.00 94.06 149 TYR A CA 1
ATOM 1236 C C . TYR A 1 149 ? -12.030 9.402 12.693 1.00 94.06 149 TYR A C 1
ATOM 1238 O O . TYR A 1 149 ? -12.721 9.783 13.632 1.00 94.06 149 TYR A O 1
ATOM 1246 N N . LYS A 1 150 ? -12.065 10.043 11.512 1.00 88.88 150 LYS A N 1
ATOM 1247 C CA . LYS A 1 150 ? -12.910 11.226 11.214 1.00 88.88 150 LYS A CA 1
ATOM 1248 C C . LYS A 1 150 ? -12.863 12.343 12.278 1.00 88.88 150 LYS A C 1
ATOM 1250 O O . LYS A 1 150 ? -13.863 13.019 12.504 1.00 88.88 150 LYS A O 1
ATOM 1255 N N . ASN A 1 151 ? -11.704 12.556 12.907 1.00 79.50 151 ASN A N 1
ATOM 1256 C CA . ASN A 1 151 ? -11.507 13.484 14.036 1.00 79.50 151 ASN A CA 1
ATOM 1257 C C . ASN A 1 151 ? -12.323 13.139 15.298 1.00 79.50 151 ASN A C 1
ATOM 1259 O O . ASN A 1 151 ? -12.686 14.025 16.069 1.00 79.50 151 ASN A O 1
ATOM 1263 N N . THR A 1 152 ? -12.618 11.859 15.497 1.00 84.00 152 THR A N 1
ATOM 1264 C CA . THR A 1 152 ? -13.240 11.303 16.701 1.00 84.00 152 THR A CA 1
ATOM 1265 C C . THR A 1 152 ? -12.319 10.248 17.308 1.00 84.00 152 THR A C 1
ATOM 1267 O O . THR A 1 152 ? -11.408 9.763 16.635 1.00 84.00 152 THR A O 1
ATOM 1270 N N . ASP A 1 153 ? -12.558 9.876 18.564 1.00 82.12 153 ASP A N 1
ATOM 1271 C CA . ASP A 1 153 ? -11.832 8.769 19.198 1.00 82.12 153 ASP A CA 1
ATOM 1272 C C . ASP A 1 153 ? -12.353 7.386 18.762 1.00 82.12 153 ASP A C 1
ATOM 1274 O O . ASP A 1 153 ? -11.676 6.381 18.983 1.00 82.12 153 ASP A O 1
ATOM 1278 N N . ASP A 1 154 ? -13.510 7.334 18.090 1.00 88.06 154 ASP A N 1
ATOM 1279 C CA . ASP A 1 154 ? -14.171 6.101 17.668 1.00 88.06 154 ASP A CA 1
ATOM 1280 C C . ASP A 1 154 ? -13.766 5.717 16.231 1.00 88.06 154 ASP A C 1
ATOM 1282 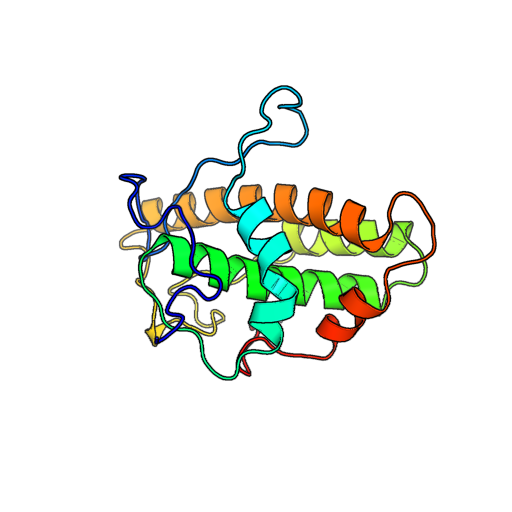O O . ASP A 1 154 ? -14.136 6.398 15.267 1.00 88.06 154 ASP A O 1
ATOM 1286 N N . PRO A 1 155 ? -13.017 4.617 16.032 1.00 92.94 155 PRO A N 1
ATOM 1287 C CA . PRO A 1 155 ? -12.622 4.194 14.700 1.00 92.94 155 PRO A CA 1
ATOM 1288 C C . PRO A 1 155 ? -13.760 3.504 13.943 1.00 92.94 155 PRO A C 1
ATOM 1290 O O . PRO A 1 155 ? -14.616 2.818 14.501 1.00 92.94 155 PRO A O 1
ATOM 1293 N N . ARG A 1 156 ? -13.692 3.573 12.615 1.00 94.62 156 ARG A N 1
ATOM 1294 C CA . ARG A 1 156 ? -14.501 2.756 11.706 1.00 94.62 156 ARG A CA 1
ATOM 1295 C C . ARG A 1 156 ? -14.158 1.267 11.815 1.00 94.62 156 ARG A C 1
ATOM 1297 O O . ARG A 1 156 ? -13.179 0.803 11.226 1.00 94.62 156 ARG A O 1
ATOM 1304 N N . GLU A 1 157 ? -15.002 0.507 12.510 1.00 92.94 157 GLU A N 1
ATOM 1305 C CA . GLU A 1 157 ? -14.833 -0.943 12.689 1.00 92.94 157 GLU A CA 1
ATOM 1306 C C . GLU A 1 157 ? -14.750 -1.715 11.364 1.00 92.94 157 GLU A C 1
ATOM 1308 O O . GLU A 1 157 ? -13.972 -2.665 11.255 1.00 92.94 157 GLU A O 1
ATOM 1313 N N . ASP A 1 158 ? -15.494 -1.285 10.338 1.00 92.25 158 ASP A N 1
ATOM 1314 C CA . ASP A 1 158 ? -15.473 -1.916 9.016 1.00 92.25 158 ASP A CA 1
ATOM 1315 C C . ASP A 1 158 ? -14.077 -1.852 8.382 1.00 92.25 158 ASP A C 1
ATOM 1317 O O . ASP A 1 158 ? -13.607 -2.844 7.830 1.00 92.25 158 ASP A O 1
ATOM 1321 N N . TRP A 1 159 ? -13.359 -0.740 8.563 1.00 95.88 159 TRP A N 1
ATOM 1322 C CA . TRP A 1 159 ? -11.968 -0.605 8.126 1.00 95.88 159 TRP A CA 1
ATOM 1323 C C . TRP A 1 159 ? -10.996 -1.416 8.983 1.00 95.88 159 TRP A C 1
ATOM 1325 O O . TRP A 1 159 ? -10.112 -2.087 8.446 1.00 95.88 159 TRP A O 1
ATOM 1335 N N . LEU A 1 160 ? -11.150 -1.391 10.309 1.00 94.75 160 LEU A N 1
ATOM 1336 C CA . LEU A 1 160 ? -10.249 -2.122 11.207 1.00 94.75 160 LEU A CA 1
ATOM 1337 C C . LEU A 1 160 ? -10.350 -3.641 11.035 1.00 94.75 160 LEU A C 1
ATOM 1339 O O . LEU A 1 160 ? -9.357 -4.351 11.209 1.00 94.75 160 LEU A O 1
ATOM 1343 N N . SER A 1 161 ? -11.524 -4.148 10.650 1.00 95.06 161 SER A N 1
ATOM 1344 C CA . SER A 1 161 ? -11.755 -5.577 10.422 1.00 95.06 161 SER A CA 1
ATOM 1345 C C . SER A 1 161 ? -10.818 -6.181 9.363 1.00 95.06 161 S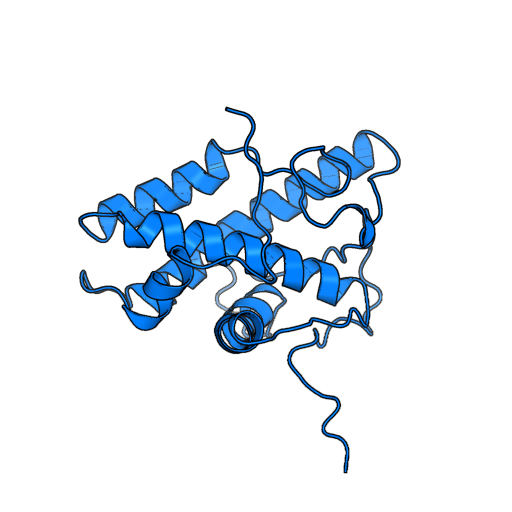ER A C 1
ATOM 1347 O O . SER A 1 161 ? -10.385 -7.326 9.521 1.00 95.06 161 SER A O 1
ATOM 1349 N N . PHE A 1 162 ? -10.402 -5.398 8.357 1.00 96.00 162 PHE A N 1
ATOM 1350 C CA . PHE A 1 162 ? -9.440 -5.831 7.339 1.00 96.00 162 PHE A CA 1
ATOM 1351 C C . PHE A 1 162 ? -8.041 -6.099 7.905 1.00 96.00 162 PHE A C 1
ATOM 1353 O O . PHE A 1 162 ? -7.287 -6.870 7.319 1.00 96.00 162 PHE A O 1
ATOM 1360 N N . GLY A 1 163 ? -7.702 -5.564 9.084 1.00 94.62 163 GLY A N 1
ATOM 1361 C CA . GLY A 1 163 ? -6.439 -5.878 9.758 1.00 94.62 163 GLY A CA 1
ATOM 1362 C C . GLY A 1 163 ? -6.315 -7.357 10.159 1.00 94.62 163 GLY A C 1
ATOM 1363 O O . GLY A 1 163 ? -5.216 -7.856 10.381 1.00 94.62 163 GLY A O 1
ATOM 1364 N N . LYS A 1 164 ? -7.429 -8.095 10.221 1.00 94.75 164 LYS A N 1
ATOM 1365 C CA . LYS A 1 164 ? -7.438 -9.548 10.477 1.00 94.75 164 LYS A CA 1
ATOM 1366 C C . LYS A 1 164 ? -7.241 -10.379 9.207 1.00 94.75 164 LYS A C 1
ATOM 1368 O O . LYS A 1 164 ? -7.112 -11.596 9.296 1.00 94.75 164 LYS A O 1
ATOM 1373 N N . GLN A 1 165 ? -7.263 -9.736 8.045 1.00 94.38 165 GLN A N 1
ATOM 1374 C CA . GLN A 1 165 ? -7.220 -10.375 6.739 1.00 94.38 165 GLN A CA 1
ATOM 1375 C C . GLN A 1 165 ? -5.843 -10.195 6.088 1.00 94.38 165 GLN A C 1
ATOM 1377 O O . GLN A 1 165 ? -4.945 -9.525 6.605 1.00 94.38 165 GLN A O 1
ATOM 1382 N N . THR A 1 166 ? -5.676 -10.822 4.930 1.00 93.81 166 THR A N 1
ATOM 1383 C CA . THR A 1 166 ? -4.492 -10.696 4.078 1.00 93.81 166 THR A CA 1
ATOM 1384 C C . THR A 1 166 ? -4.950 -10.491 2.646 1.00 93.81 166 THR A C 1
ATOM 1386 O O . THR A 1 166 ? -5.753 -11.288 2.159 1.00 93.81 166 THR A O 1
ATOM 1389 N N . PHE A 1 167 ? -4.417 -9.483 1.961 1.00 93.00 167 PHE A N 1
ATOM 1390 C CA . PHE A 1 167 ? -4.737 -9.244 0.558 1.00 93.00 167 PHE A CA 1
ATOM 1391 C C . PHE A 1 167 ? -4.244 -10.420 -0.300 1.00 93.00 167 PHE A C 1
ATOM 1393 O O . PHE A 1 167 ? -3.046 -10.709 -0.330 1.00 93.00 167 PHE A O 1
ATOM 1400 N N . LEU A 1 168 ? -5.171 -11.136 -0.948 1.00 92.81 168 LEU A N 1
ATOM 1401 C CA . LEU A 1 168 ? -4.907 -12.342 -1.751 1.00 92.81 168 LEU A CA 1
ATOM 1402 C C . LEU A 1 168 ? -4.094 -13.434 -1.020 1.00 92.81 168 LEU A C 1
ATOM 1404 O O . LEU A 1 168 ? -3.336 -14.171 -1.643 1.00 92.81 168 LEU A O 1
ATOM 1408 N N . GLY A 1 169 ? -4.205 -13.538 0.309 1.00 92.94 169 GLY A N 1
ATOM 1409 C CA . GLY A 1 169 ? -3.418 -14.505 1.095 1.00 92.94 169 GLY A CA 1
ATOM 1410 C C . GLY A 1 169 ? -1.978 -14.065 1.398 1.00 92.94 169 GLY A C 1
ATOM 1411 O O . GLY A 1 169 ? -1.184 -14.847 1.926 1.00 92.94 169 GLY A O 1
ATOM 1412 N N . HIS A 1 170 ? -1.623 -12.817 1.085 1.00 94.06 170 HIS A N 1
ATO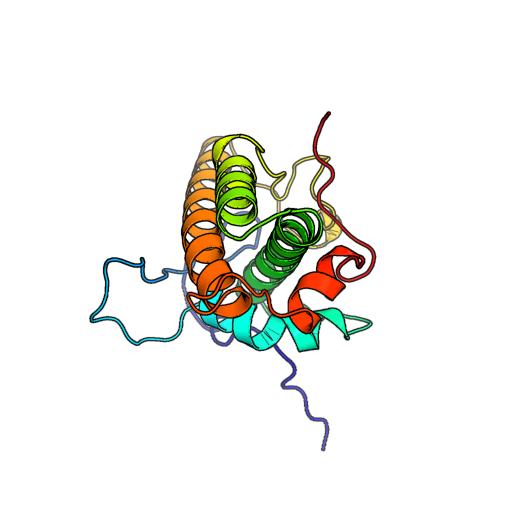M 1413 C CA . HIS A 1 170 ? -0.267 -12.288 1.182 1.00 94.06 170 HIS A CA 1
ATOM 1414 C C . HIS A 1 170 ? -0.156 -11.092 2.145 1.00 94.06 170 HIS A C 1
ATOM 1416 O O . HIS A 1 170 ? -1.106 -10.351 2.384 1.00 94.06 170 HIS A O 1
ATOM 1422 N N . HIS A 1 171 ? 1.034 -10.919 2.723 1.00 92.62 171 HIS A N 1
ATOM 1423 C CA . HIS A 1 171 ? 1.409 -9.805 3.601 1.00 92.62 171 HIS A CA 1
ATOM 1424 C C . HIS A 1 171 ? 2.921 -9.559 3.512 1.00 92.62 171 HIS A C 1
ATOM 1426 O O . HIS A 1 171 ? 3.672 -10.436 3.069 1.00 92.62 171 HIS A O 1
ATOM 1432 N N . PHE A 1 172 ? 3.380 -8.382 3.940 1.00 92.19 172 PHE A N 1
ATOM 1433 C CA . PHE A 1 172 ? 4.811 -8.111 4.052 1.00 92.19 172 PHE A CA 1
ATOM 1434 C C . PHE A 1 172 ? 5.444 -9.009 5.112 1.00 92.19 172 PHE A C 1
ATOM 1436 O O . PHE A 1 172 ? 4.969 -9.081 6.244 1.00 92.19 172 PHE A O 1
ATOM 1443 N N . LYS A 1 173 ? 6.557 -9.660 4.770 1.00 88.31 173 LYS A N 1
ATOM 1444 C CA . LYS A 1 173 ? 7.378 -10.350 5.766 1.00 88.31 173 LYS A CA 1
ATOM 1445 C C . LYS A 1 173 ? 8.434 -9.375 6.256 1.00 88.31 173 LYS A C 1
ATOM 1447 O O . LYS A 1 173 ? 9.395 -9.082 5.546 1.00 88.31 173 LYS A O 1
ATOM 1452 N N . LEU A 1 174 ? 8.218 -8.848 7.453 1.00 78.69 174 LEU A N 1
ATOM 1453 C CA . LEU A 1 174 ? 9.194 -8.004 8.127 1.00 78.69 174 LEU A CA 1
ATOM 1454 C C . LEU A 1 174 ? 10.310 -8.901 8.661 1.00 78.69 174 LEU A C 1
ATOM 1456 O O . LEU A 1 174 ? 10.032 -9.942 9.258 1.00 78.69 174 LEU A O 1
ATOM 1460 N N . ASN A 1 175 ? 11.562 -8.517 8.424 1.00 59.44 175 ASN A N 1
ATOM 1461 C CA . ASN A 1 175 ? 12.676 -9.171 9.098 1.00 59.44 175 ASN A CA 1
ATOM 1462 C C . ASN A 1 175 ? 12.578 -8.796 10.582 1.00 59.44 175 ASN A C 1
ATOM 1464 O O . ASN A 1 175 ? 12.574 -7.607 10.901 1.00 59.44 175 ASN A O 1
ATOM 1468 N N . ALA A 1 176 ? 12.400 -9.805 11.436 1.00 48.19 176 ALA A N 1
ATOM 1469 C CA . ALA A 1 176 ? 12.461 -9.662 12.887 1.00 48.19 176 ALA A CA 1
ATOM 1470 C C . ALA A 1 176 ? 13.878 -9.300 13.348 1.00 48.19 176 ALA A C 1
ATOM 1472 O O . ALA A 1 176 ? 14.841 -9.740 12.673 1.00 48.19 176 ALA A O 1
#

Secondary structure (DSSP, 8-state):
-----SS--TTTTS---EETTEE------TT-TT-----HHHHHHHHHHHHHT-S-----SHHHHHHHHHHHHHHHHHHHHHT-SSHHHHHHHHHHHHHT-----TTSTT-TTGGGS---SSHHHHHHHHHHHHHHHHHHHHHHHHHHHTTSSS--HHHHHGGGS-BTTB------

InterPro domains:
  IPR007204 Actin-related protein 2/3 complex subunit 3 [PF04062] (6-170)
  IPR007204 Actin-related protein 2/3 complex subunit 3 [PIRSF016315] (6-170)
  IPR007204 Actin-related protein 2/3 complex subunit 3 [PTHR12391] (6-172)
  IPR036753 Actin-related protein 2/3 complex subunit 3 superfamily [G3DSA:1.10.1760.10] (5-175)
  IPR036753 Actin-related protein 2/3 complex subunit 3 superfamily [SSF69060] (7-170)

Foldseek 3Di:
DDPPDQLADPCQPDPADDFQQAGLWDDDAPVPVVDPDDTLLNSLVVRLVVLQVDLDDDHPGNSRVVSVVSSQLLLVLLLLQLPAPWLVSSLVSLCCCLPPFQFDDAPDPQDFPNVPTGHGPDPVSVVVVSVSVSSVSVRNSVVSSCQQAVPHRHGDPSSSVSNVDGRSNDHGDGDD

pLDDT: mean 91.59, std 11.43, range [33.53, 98.38]

Organism: NCBI:txid310955